Protein AF-A0A836C9V5-F1 (afdb_monomer_lite)

Secondary structure (DSSP, 8-state):
-HHHHHHHHHHHHHHHHHSTT-EEEE--SSS-GGGS-PPPEEEE--HHHH-SEEEEEPTTSPPPPTTSPPP--HHHHHHHHTT-SPPPPP-SSSEEEEE---SS--TTT-

Radius of gyration: 17.67 Å; chains: 1; bounding box: 38×31×39 Å

Organism: NCBI:txid303371

Structure (mmCIF, N/CA/C/O backbone):
data_AF-A0A836C9V5-F1
#
_entry.id   AF-A0A836C9V5-F1
#
loop_
_atom_site.group_PDB
_atom_site.id
_atom_site.type_symbol
_atom_site.label_atom_id
_atom_site.label_alt_id
_atom_site.label_comp_id
_atom_site.label_asym_id
_atom_site.label_entity_id
_atom_site.label_seq_id
_atom_site.pdbx_PDB_ins_code
_atom_site.Cartn_x
_atom_site.Cartn_y
_atom_site.Cartn_z
_atom_site.occupancy
_atom_site.B_iso_or_equiv
_atom_site.auth_seq_id
_atom_site.auth_comp_id
_atom_site.auth_asym_id
_atom_site.auth_atom_id
_atom_site.pdbx_PDB_model_num
ATOM 1 N N . GLY A 1 1 ? 11.500 2.469 -24.171 1.00 78.00 1 GLY A N 1
ATOM 2 C CA . GLY A 1 1 ? 12.826 2.701 -24.789 1.00 78.00 1 GLY A CA 1
ATOM 3 C C . GLY A 1 1 ? 13.933 2.521 -23.763 1.00 78.00 1 GLY A C 1
ATOM 4 O O . GLY A 1 1 ? 13.658 2.657 -22.576 1.00 78.00 1 GLY A O 1
ATOM 5 N N . LEU A 1 2 ? 15.162 2.215 -24.199 1.00 81.25 2 LEU A N 1
ATOM 6 C CA . LEU A 1 2 ? 16.298 1.907 -23.309 1.00 81.25 2 LEU A CA 1
ATOM 7 C C . LEU A 1 2 ? 16.608 3.045 -22.319 1.00 81.25 2 LEU A C 1
ATOM 9 O O . LEU A 1 2 ? 16.795 2.792 -21.134 1.00 81.25 2 LEU A O 1
ATOM 13 N N . VAL A 1 3 ? 16.583 4.296 -22.792 1.00 88.06 3 VAL A N 1
ATOM 14 C CA . VAL A 1 3 ? 16.829 5.491 -21.964 1.00 88.06 3 VAL A CA 1
ATOM 15 C C . VAL A 1 3 ? 15.743 5.672 -20.903 1.00 88.06 3 VAL A C 1
ATOM 17 O O . VAL A 1 3 ? 16.059 5.866 -19.734 1.00 88.06 3 VAL A O 1
ATOM 20 N N . THR A 1 4 ? 14.468 5.547 -21.284 1.00 87.75 4 THR A N 1
ATOM 21 C CA . THR A 1 4 ? 13.336 5.624 -20.347 1.00 87.75 4 THR A CA 1
ATOM 22 C C . THR A 1 4 ? 13.457 4.560 -19.264 1.00 87.75 4 THR A C 1
ATOM 24 O O . THR A 1 4 ? 13.369 4.881 -18.089 1.00 87.75 4 THR A O 1
ATOM 27 N N . GLN A 1 5 ? 13.738 3.311 -19.646 1.00 85.88 5 GLN A N 1
ATOM 28 C CA . GLN A 1 5 ? 13.883 2.211 -18.694 1.00 85.88 5 GLN A CA 1
ATOM 29 C C . GLN A 1 5 ? 15.061 2.435 -17.733 1.00 85.88 5 GLN A C 1
ATOM 31 O O . GLN A 1 5 ? 14.933 2.172 -16.537 1.00 85.88 5 GLN A O 1
ATOM 36 N N . ALA A 1 6 ? 16.191 2.950 -18.226 1.00 89.38 6 ALA A N 1
ATOM 37 C CA . ALA A 1 6 ? 17.342 3.274 -17.389 1.00 89.38 6 ALA A CA 1
ATOM 38 C C . ALA A 1 6 ? 17.016 4.389 -16.382 1.00 89.38 6 ALA A C 1
ATOM 40 O O . ALA A 1 6 ? 17.280 4.233 -15.191 1.00 89.38 6 ALA A O 1
ATOM 41 N N . LEU A 1 7 ? 16.383 5.476 -16.838 1.00 93.75 7 LEU A N 1
ATOM 42 C CA . LEU A 1 7 ? 15.979 6.583 -15.970 1.00 93.75 7 LEU A CA 1
ATOM 43 C C . LEU A 1 7 ? 14.949 6.131 -14.926 1.00 93.75 7 LEU A C 1
ATOM 45 O O . LEU A 1 7 ? 15.140 6.372 -13.735 1.00 93.75 7 LEU A O 1
ATOM 49 N N . SER A 1 8 ? 13.900 5.419 -15.347 1.00 91.25 8 SER A N 1
ATOM 50 C CA . SER A 1 8 ? 12.899 4.851 -14.441 1.00 91.25 8 SER A CA 1
ATOM 51 C C . SER A 1 8 ? 13.536 3.909 -13.417 1.00 91.25 8 SER A C 1
ATOM 53 O O . SER A 1 8 ? 13.187 3.978 -12.245 1.00 91.25 8 SER A O 1
ATOM 55 N N . SER A 1 9 ? 14.527 3.096 -13.801 1.00 90.25 9 SER A N 1
ATOM 56 C CA . SER A 1 9 ? 15.259 2.245 -12.849 1.00 90.25 9 SER A CA 1
ATOM 57 C C . SER A 1 9 ? 15.993 3.053 -11.777 1.00 90.25 9 SER A C 1
ATOM 59 O O . SER A 1 9 ? 16.012 2.651 -10.617 1.00 90.25 9 SER A O 1
ATOM 61 N N . VAL A 1 10 ? 16.591 4.196 -12.128 1.00 94.38 10 VAL A N 1
ATOM 62 C CA . VAL A 1 10 ? 17.258 5.071 -11.147 1.00 94.38 10 VAL A CA 1
ATOM 63 C C . VAL A 1 10 ? 16.242 5.651 -10.164 1.00 94.38 10 VAL A C 1
ATOM 65 O O . VAL A 1 10 ? 16.459 5.584 -8.954 1.00 94.38 10 VAL A O 1
ATOM 68 N N . VAL A 1 11 ? 15.115 6.158 -10.671 1.00 93.50 11 VAL A N 1
ATOM 69 C CA . VAL A 1 11 ? 14.031 6.706 -9.841 1.00 93.50 11 VAL A CA 1
ATOM 70 C C . VAL A 1 11 ? 13.476 5.642 -8.898 1.00 93.50 11 VAL A C 1
ATOM 72 O O . VAL A 1 11 ? 13.352 5.886 -7.700 1.00 93.50 11 VAL A O 1
ATOM 75 N N . MET A 1 12 ? 13.201 4.442 -9.407 1.00 92.88 12 MET A N 1
ATOM 76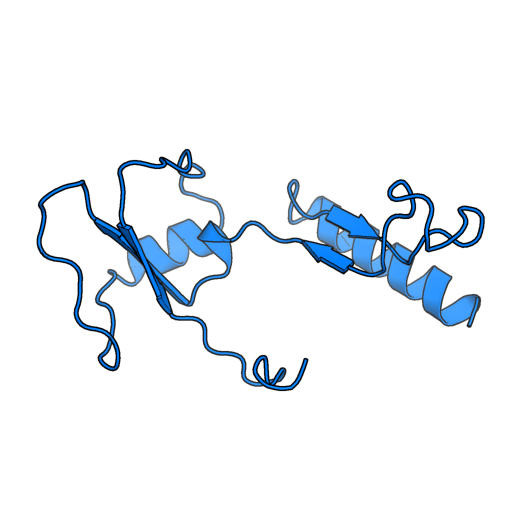 C CA . MET A 1 12 ? 12.659 3.358 -8.593 1.00 92.88 12 MET A CA 1
ATOM 77 C C . MET A 1 12 ? 13.664 2.855 -7.553 1.00 92.88 12 MET A C 1
ATOM 79 O O . MET A 1 12 ? 13.283 2.610 -6.414 1.00 92.88 12 MET A O 1
ATOM 83 N N . ARG A 1 13 ? 14.965 2.793 -7.875 1.00 90.94 13 ARG A N 1
ATOM 84 C CA . ARG A 1 13 ? 16.012 2.497 -6.878 1.00 90.94 13 ARG A CA 1
ATOM 85 C C . ARG A 1 13 ? 16.042 3.523 -5.751 1.00 90.94 13 ARG A C 1
ATOM 87 O O . ARG A 1 13 ? 16.180 3.134 -4.595 1.00 90.94 13 ARG A O 1
ATOM 94 N N . PHE A 1 14 ? 15.902 4.807 -6.072 1.00 93.06 14 PHE A N 1
ATOM 95 C CA . PHE A 1 14 ? 15.792 5.854 -5.060 1.00 93.06 14 PHE A CA 1
ATOM 96 C C . PHE A 1 14 ? 14.519 5.679 -4.213 1.00 93.06 14 PHE A C 1
ATOM 98 O O . PHE A 1 14 ? 14.585 5.709 -2.986 1.00 93.06 14 PHE A O 1
ATOM 105 N N . ALA A 1 15 ? 13.375 5.391 -4.838 1.00 89.69 15 ALA A N 1
ATOM 106 C CA . ALA A 1 15 ? 12.124 5.125 -4.130 1.00 89.69 15 ALA A CA 1
ATOM 107 C C . ALA A 1 15 ? 12.222 3.911 -3.180 1.00 89.69 15 ALA A C 1
ATOM 109 O O . ALA A 1 15 ? 11.788 4.002 -2.031 1.00 89.69 15 ALA A O 1
ATOM 110 N N . SER A 1 16 ? 12.871 2.815 -3.593 1.00 89.25 16 SER A N 1
ATOM 111 C CA . SER A 1 16 ? 13.102 1.630 -2.747 1.00 89.25 16 SER A CA 1
ATOM 112 C C . SER A 1 16 ? 14.015 1.909 -1.545 1.00 89.25 16 SER A C 1
ATOM 114 O O . SER A 1 16 ? 13.988 1.179 -0.552 1.00 89.25 16 SER A O 1
ATOM 116 N N . GLN A 1 17 ? 14.826 2.973 -1.578 1.00 89.06 17 GLN A N 1
ATOM 117 C CA . GLN A 1 17 ? 15.584 3.391 -0.397 1.00 89.06 17 GLN A CA 1
ATOM 118 C C . GLN A 1 17 ? 14.684 4.028 0.666 1.00 89.06 17 GLN A C 1
ATOM 120 O O . GLN A 1 17 ? 14.938 3.808 1.854 1.00 89.06 17 GLN A O 1
ATOM 125 N N . LEU A 1 18 ? 13.650 4.761 0.238 1.00 85.81 18 LEU A N 1
ATOM 126 C CA . LEU A 1 18 ? 12.673 5.434 1.098 1.00 85.81 18 LEU A CA 1
ATOM 127 C C . LEU A 1 18 ? 11.596 4.470 1.612 1.00 85.81 18 LEU A C 1
ATOM 129 O O . LEU A 1 18 ? 11.197 4.543 2.771 1.00 85.81 18 LEU A O 1
ATOM 133 N N . VAL A 1 19 ? 11.155 3.538 0.767 1.00 83.44 19 VAL A N 1
ATOM 134 C CA . VAL A 1 19 ? 10.133 2.540 1.093 1.00 83.44 19 VAL A CA 1
ATOM 135 C C . VAL A 1 19 ? 10.755 1.155 0.960 1.00 83.44 19 VAL A C 1
ATOM 137 O O . VAL A 1 19 ? 10.801 0.582 -0.121 1.00 83.44 19 VAL A O 1
ATOM 140 N N . LYS A 1 20 ? 11.241 0.602 2.077 1.00 81.38 20 LYS A N 1
ATOM 141 C CA . LYS A 1 20 ? 12.002 -0.665 2.095 1.00 81.38 20 LYS A CA 1
ATOM 142 C C . LYS A 1 20 ? 11.244 -1.881 1.562 1.00 81.38 20 LYS A C 1
ATOM 144 O O . LYS A 1 20 ? 11.870 -2.845 1.149 1.00 81.38 20 LYS A O 1
ATOM 149 N N . VAL A 1 21 ? 9.918 -1.824 1.590 1.00 82.38 21 VAL A N 1
ATOM 150 C CA . VAL A 1 21 ? 9.011 -2.876 1.112 1.00 82.38 21 VAL A CA 1
ATOM 151 C C . VAL A 1 21 ? 8.491 -2.611 -0.307 1.00 82.38 21 VAL A C 1
ATOM 153 O O . VAL A 1 21 ? 7.633 -3.343 -0.783 1.00 82.38 21 VAL A O 1
ATOM 156 N N . LEU A 1 22 ? 8.975 -1.557 -0.979 1.00 86.38 22 LEU A N 1
ATOM 157 C CA . LEU A 1 22 ? 8.652 -1.283 -2.378 1.00 86.38 22 LEU A CA 1
ATOM 158 C C . LEU A 1 22 ? 9.370 -2.295 -3.266 1.00 86.38 22 LEU A C 1
ATOM 160 O O . LEU A 1 22 ? 10.604 -2.316 -3.312 1.00 86.38 22 LEU A O 1
ATOM 164 N N . HIS A 1 23 ? 8.591 -3.056 -4.021 1.00 88.88 23 HIS A N 1
ATOM 165 C CA . HIS A 1 23 ? 9.092 -3.933 -5.069 1.00 88.88 23 HIS A CA 1
ATOM 166 C C . HIS A 1 23 ? 8.569 -3.464 -6.426 1.00 88.88 23 HIS A C 1
ATOM 168 O O . HIS A 1 23 ? 7.511 -2.843 -6.523 1.00 88.88 23 HIS A O 1
ATOM 174 N N . TYR A 1 24 ? 9.350 -3.670 -7.480 1.00 91.19 24 TYR A N 1
ATOM 175 C CA . TYR A 1 24 ? 8.956 -3.285 -8.829 1.00 91.19 24 TYR A CA 1
ATOM 176 C C . TYR A 1 24 ? 9.685 -4.126 -9.868 1.00 91.19 24 TYR A C 1
ATOM 178 O O . TYR A 1 24 ? 10.829 -4.531 -9.663 1.00 91.19 24 TYR A O 1
ATOM 186 N N . SER A 1 25 ? 9.041 -4.293 -11.019 1.00 89.69 25 SER A N 1
ATOM 187 C CA . SER A 1 25 ? 9.595 -4.979 -12.177 1.00 89.69 25 SER A CA 1
ATOM 188 C C . SER A 1 25 ? 9.223 -4.258 -13.466 1.00 89.69 25 SER A C 1
ATOM 190 O O . SER A 1 25 ? 8.131 -3.703 -13.603 1.00 89.69 25 SER A O 1
ATOM 192 N N . PHE A 1 26 ? 10.145 -4.262 -14.430 1.00 88.31 26 PHE A N 1
ATOM 193 C CA . PHE A 1 26 ? 9.906 -3.751 -15.785 1.00 88.31 26 PHE A CA 1
ATOM 194 C C . PHE A 1 26 ? 9.564 -4.865 -16.783 1.00 88.31 26 PHE A C 1
ATOM 196 O O . PHE A 1 26 ? 9.616 -4.622 -17.990 1.00 88.31 26 PHE A O 1
ATOM 203 N N . GLY A 1 27 ? 9.193 -6.049 -16.296 1.00 86.19 27 GLY A N 1
ATOM 204 C CA . GLY A 1 27 ? 8.854 -7.184 -17.140 1.00 86.19 27 GLY A CA 1
ATOM 205 C C . GLY A 1 27 ? 10.079 -8.006 -17.535 1.00 86.19 27 GLY A C 1
ATOM 206 O O . GLY A 1 27 ? 11.102 -7.456 -17.970 1.00 86.19 27 GLY A O 1
ATOM 207 N N . ASP A 1 28 ? 9.966 -9.327 -17.439 1.00 81.06 28 ASP A N 1
ATOM 208 C CA . ASP A 1 28 ? 11.005 -10.238 -17.906 1.00 81.06 28 ASP A CA 1
ATOM 209 C C . ASP A 1 28 ? 11.005 -10.366 -19.430 1.00 81.06 28 ASP A C 1
ATOM 211 O O . ASP A 1 28 ? 10.118 -10.940 -20.046 1.00 81.06 28 ASP A O 1
ATOM 215 N N . LYS A 1 29 ? 12.068 -9.872 -20.072 1.00 69.19 29 LYS A N 1
ATOM 216 C CA . LYS A 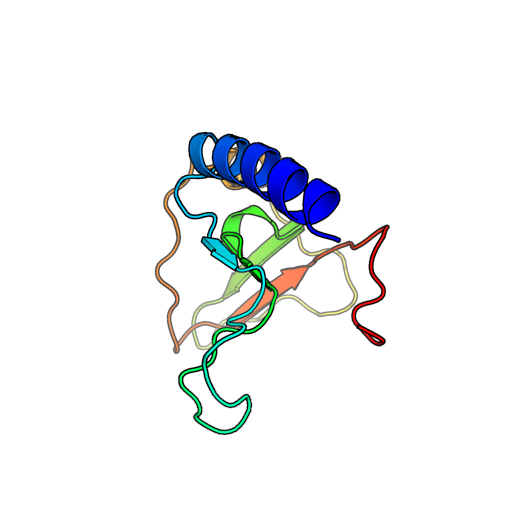1 29 ? 12.206 -9.927 -21.542 1.00 69.19 29 LYS A CA 1
ATOM 217 C C . LYS A 1 29 ? 12.637 -11.293 -22.083 1.00 69.19 29 LYS A C 1
ATOM 219 O O . LYS A 1 29 ? 12.739 -11.454 -23.296 1.00 69.19 29 LYS A O 1
ATOM 224 N N . LYS A 1 30 ? 13.035 -12.218 -21.206 1.00 69.00 30 LYS A N 1
ATOM 225 C CA . LYS A 1 30 ? 13.719 -13.475 -21.570 1.00 69.00 30 LYS A CA 1
ATOM 226 C C . LYS A 1 30 ? 12.953 -14.732 -21.175 1.00 69.00 30 LYS A C 1
ATOM 228 O O . LYS A 1 30 ? 13.391 -15.823 -21.531 1.00 69.00 30 LYS A O 1
ATOM 233 N N . VAL A 1 31 ? 11.859 -14.581 -20.442 1.00 70.31 31 VAL A N 1
ATOM 234 C CA . VAL A 1 31 ? 11.010 -15.687 -20.015 1.00 70.31 31 VAL A CA 1
ATOM 235 C C . VAL A 1 31 ? 9.800 -15.701 -20.952 1.00 70.31 31 VAL A C 1
ATOM 237 O O . VAL A 1 31 ? 9.262 -14.627 -21.224 1.00 70.31 31 VAL A O 1
ATOM 240 N N . PRO A 1 32 ? 9.407 -16.852 -21.526 1.00 72.75 32 PRO A N 1
ATOM 241 C CA . PRO A 1 32 ? 8.161 -16.935 -22.282 1.00 72.75 32 PRO A CA 1
ATOM 242 C C . PRO A 1 32 ? 7.000 -16.441 -21.409 1.00 72.75 32 PRO A C 1
ATOM 244 O O . PRO A 1 32 ? 6.880 -16.899 -20.276 1.00 72.75 32 PRO A O 1
ATOM 247 N N . GLU A 1 33 ? 6.161 -15.529 -21.914 1.00 64.50 33 GLU A N 1
ATOM 248 C CA . GLU A 1 33 ? 5.053 -14.931 -21.135 1.00 64.50 33 GLU A CA 1
ATOM 249 C C . GLU A 1 33 ? 4.130 -15.995 -20.510 1.00 64.50 33 GLU A C 1
ATOM 251 O O . GLU A 1 33 ? 3.598 -15.798 -19.421 1.00 64.50 33 GLU A O 1
ATOM 256 N N . ASP A 1 34 ? 4.027 -17.164 -21.145 1.00 70.75 34 ASP A N 1
ATOM 257 C CA . ASP A 1 34 ? 3.141 -18.255 -20.735 1.00 70.75 34 ASP A CA 1
ATOM 258 C C . ASP A 1 34 ? 3.771 -19.224 -19.718 1.00 70.75 34 ASP A C 1
ATOM 260 O O . ASP A 1 34 ? 3.134 -20.202 -19.322 1.00 70.75 34 ASP A O 1
ATOM 264 N N . SER A 1 35 ? 5.028 -19.019 -19.302 1.00 73.69 35 SER A N 1
ATOM 265 C CA . SER A 1 35 ? 5.725 -19.990 -18.447 1.00 73.69 35 SER A CA 1
ATOM 266 C C . SER A 1 35 ? 5.326 -19.918 -16.970 1.00 73.69 35 SER A C 1
ATOM 268 O O . SER A 1 35 ? 5.787 -20.741 -16.187 1.00 73.69 35 SER A O 1
ATOM 270 N N . GLY A 1 36 ? 4.521 -18.928 -16.563 1.00 71.31 36 GLY A N 1
ATOM 271 C CA . GLY A 1 36 ? 4.157 -18.677 -15.160 1.00 71.31 36 GLY A CA 1
ATOM 272 C C . GLY A 1 36 ? 5.294 -18.118 -14.290 1.00 71.31 36 GLY A C 1
ATOM 273 O O . GLY A 1 36 ? 5.024 -17.564 -13.229 1.00 71.31 36 GLY A O 1
ATOM 274 N N . ASP A 1 37 ? 6.538 -18.205 -14.766 1.00 75.62 37 ASP A N 1
ATOM 275 C CA . ASP A 1 37 ? 7.745 -17.669 -14.123 1.00 75.62 37 ASP A CA 1
ATOM 276 C C . ASP A 1 37 ? 8.109 -16.257 -14.615 1.00 75.62 37 ASP A C 1
ATOM 278 O O . ASP A 1 37 ? 9.056 -15.655 -14.112 1.00 75.62 37 ASP A O 1
ATOM 282 N N . ALA A 1 38 ? 7.403 -15.735 -15.624 1.00 81.25 38 ALA A N 1
ATOM 283 C CA . ALA A 1 38 ? 7.635 -14.394 -16.145 1.00 81.25 38 ALA A CA 1
ATOM 284 C C . ALA A 1 38 ? 7.065 -13.352 -15.178 1.00 81.25 38 ALA A C 1
ATOM 286 O O . ALA A 1 38 ? 5.856 -13.303 -14.941 1.00 81.25 38 ALA A O 1
ATOM 287 N N . GLU A 1 39 ? 7.919 -12.484 -14.641 1.00 84.12 39 GLU A N 1
ATOM 288 C CA . GLU A 1 39 ? 7.455 -11.381 -13.813 1.00 84.12 39 GLU A CA 1
ATOM 289 C C . GLU A 1 39 ? 6.890 -10.261 -14.709 1.00 84.12 39 GLU A C 1
ATOM 291 O O . GLU A 1 39 ? 7.629 -9.716 -15.535 1.00 84.12 39 GLU A O 1
ATOM 296 N N . PRO A 1 40 ? 5.601 -9.883 -14.592 1.00 84.56 40 PRO A N 1
ATOM 297 C CA . PRO A 1 40 ? 5.023 -8.815 -15.402 1.00 84.56 40 PRO A CA 1
ATOM 298 C C . PRO A 1 40 ? 5.498 -7.437 -14.931 1.00 84.56 40 PRO A C 1
ATOM 300 O O . PRO A 1 40 ? 5.985 -7.266 -13.813 1.00 84.56 40 PRO A O 1
ATOM 303 N N . MET A 1 41 ? 5.296 -6.410 -15.759 1.00 86.00 41 MET A N 1
ATOM 304 C CA . MET A 1 41 ? 5.526 -5.023 -15.342 1.00 86.00 41 MET A CA 1
ATOM 305 C C . MET A 1 41 ? 4.609 -4.640 -14.179 1.00 86.00 41 MET A C 1
ATOM 307 O O . MET A 1 41 ? 3.390 -4.653 -14.327 1.00 86.00 41 MET A O 1
ATOM 311 N N . HIS A 1 42 ? 5.187 -4.248 -13.044 1.00 86.31 42 HIS A N 1
ATOM 312 C CA . HIS A 1 42 ? 4.422 -3.805 -11.881 1.00 86.31 42 HIS A CA 1
ATOM 313 C C . HIS A 1 42 ? 5.263 -2.964 -10.913 1.00 86.31 42 HIS A C 1
ATOM 315 O O . HIS A 1 42 ? 6.493 -2.955 -10.955 1.00 86.31 42 HIS A O 1
ATOM 321 N N . ALA A 1 43 ? 4.581 -2.284 -9.996 1.00 86.69 43 ALA A N 1
ATOM 322 C CA . ALA A 1 43 ? 5.168 -1.707 -8.796 1.00 86.69 43 ALA A CA 1
ATOM 323 C C . ALA A 1 43 ? 4.223 -1.997 -7.626 1.00 86.69 43 ALA A C 1
ATOM 325 O O . ALA A 1 43 ? 3.040 -1.667 -7.692 1.00 86.69 43 ALA A O 1
ATOM 326 N N . THR A 1 44 ? 4.730 -2.630 -6.575 1.00 86.94 44 THR A N 1
ATOM 327 C CA . THR A 1 44 ? 3.963 -2.998 -5.386 1.00 86.94 44 THR A CA 1
ATOM 328 C C . THR A 1 44 ? 4.394 -2.152 -4.206 1.00 86.94 44 THR A C 1
ATOM 330 O O . THR A 1 44 ? 5.570 -1.874 -3.976 1.00 86.94 44 THR A O 1
ATOM 333 N N . PHE A 1 45 ? 3.403 -1.733 -3.436 1.00 82.69 45 PHE A N 1
ATOM 334 C CA . PHE A 1 45 ? 3.561 -0.935 -2.234 1.00 82.69 45 PHE A CA 1
ATOM 335 C C . PHE A 1 45 ? 2.779 -1.594 -1.095 1.00 82.69 45 PHE A C 1
ATOM 337 O O . PHE A 1 45 ? 1.821 -2.329 -1.347 1.00 82.69 45 PHE A O 1
ATOM 344 N N . PRO A 1 46 ? 3.161 -1.345 0.166 1.00 84.81 46 PRO A N 1
ATOM 345 C CA . PRO A 1 46 ? 2.469 -1.921 1.307 1.00 84.81 46 PRO A CA 1
ATOM 346 C C . PRO A 1 46 ? 1.046 -1.371 1.360 1.00 84.81 46 PRO A C 1
ATOM 348 O O . PRO A 1 46 ? 0.842 -0.182 1.620 1.00 84.81 46 PRO A O 1
ATOM 351 N N . LEU A 1 47 ? 0.069 -2.251 1.119 1.00 86.56 47 LEU A N 1
ATOM 352 C CA . LEU A 1 47 ? -1.358 -1.923 1.070 1.00 86.56 47 LEU A CA 1
ATOM 353 C C . LEU A 1 47 ? -1.776 -1.091 2.287 1.00 86.56 47 LEU A C 1
ATOM 355 O O . LEU A 1 47 ? -2.395 -0.038 2.148 1.00 86.56 47 LEU A O 1
ATOM 359 N N . PHE A 1 48 ? -1.342 -1.515 3.477 1.00 88.31 48 PHE A N 1
ATOM 360 C CA . PHE A 1 48 ? -1.685 -0.859 4.731 1.00 88.31 48 PHE A CA 1
ATOM 361 C C . PHE A 1 48 ? -1.269 0.612 4.775 1.00 88.31 48 PHE A C 1
ATOM 363 O O . PHE A 1 48 ? -1.966 1.411 5.382 1.00 88.31 48 PHE A O 1
ATOM 370 N N . ARG A 1 49 ? -0.188 1.023 4.104 1.00 87.69 49 ARG A N 1
ATOM 371 C CA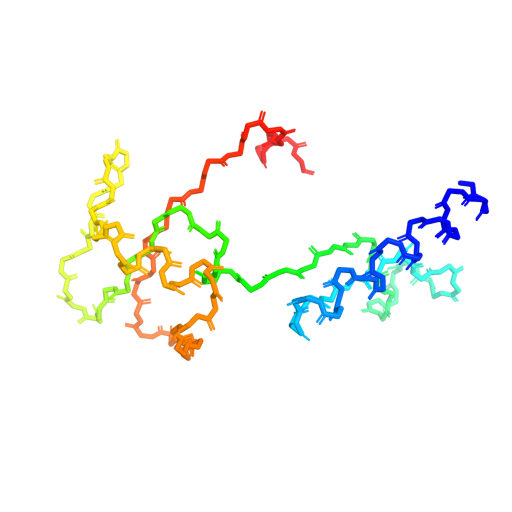 . ARG A 1 49 ? 0.256 2.428 4.123 1.00 87.69 49 ARG A CA 1
ATOM 372 C C . ARG A 1 49 ? -0.415 3.296 3.074 1.00 87.69 49 ARG A C 1
ATOM 374 O O . ARG A 1 49 ? -0.457 4.508 3.251 1.00 87.69 49 ARG A O 1
ATOM 381 N N . VAL A 1 50 ? -0.886 2.714 1.976 1.00 86.94 50 VAL A N 1
ATOM 382 C CA . VAL A 1 50 ? -1.374 3.488 0.824 1.00 86.94 50 VAL A CA 1
ATOM 383 C C . VAL A 1 50 ? -2.874 3.736 0.840 1.00 86.94 50 VAL A C 1
ATOM 385 O O . VAL A 1 50 ? -3.331 4.666 0.183 1.00 86.94 50 VAL A O 1
ATOM 388 N N . MET A 1 51 ? -3.639 2.933 1.582 1.00 89.06 51 MET A N 1
ATOM 389 C CA . MET A 1 51 ? -5.081 3.130 1.697 1.00 89.06 51 MET A CA 1
ATOM 390 C C . MET A 1 51 ? -5.383 4.454 2.398 1.00 89.06 51 MET A C 1
ATOM 392 O O . MET A 1 51 ? -4.727 4.821 3.381 1.00 89.06 51 MET A O 1
ATOM 396 N N . ASP A 1 52 ? -6.402 5.163 1.922 1.00 89.06 52 ASP A N 1
ATOM 397 C CA . ASP A 1 52 ? -6.840 6.399 2.560 1.00 89.06 52 ASP A CA 1
ATOM 398 C C . ASP A 1 52 ? -7.460 6.124 3.915 1.00 89.06 52 ASP A C 1
ATOM 400 O O . ASP A 1 52 ? -7.146 6.844 4.861 1.00 89.06 52 ASP A O 1
ATOM 404 N N . ARG A 1 53 ? -8.269 5.065 3.994 1.00 91.38 53 ARG A N 1
ATOM 405 C CA . ARG A 1 53 ? -8.858 4.529 5.221 1.00 91.38 53 ARG A CA 1
ATOM 406 C C . ARG A 1 53 ? -8.776 3.010 5.200 1.00 91.38 53 ARG A C 1
ATOM 408 O O . ARG A 1 53 ? -8.951 2.404 4.142 1.00 91.38 53 ARG A O 1
ATOM 415 N N . ILE A 1 54 ? -8.530 2.404 6.355 1.00 91.06 54 ILE A N 1
ATOM 416 C CA . ILE A 1 54 ? -8.590 0.953 6.529 1.00 91.06 54 ILE A CA 1
ATOM 417 C C . ILE A 1 54 ? -9.120 0.612 7.919 1.00 91.06 54 ILE A C 1
ATOM 419 O O . ILE A 1 54 ? -8.655 1.160 8.912 1.00 91.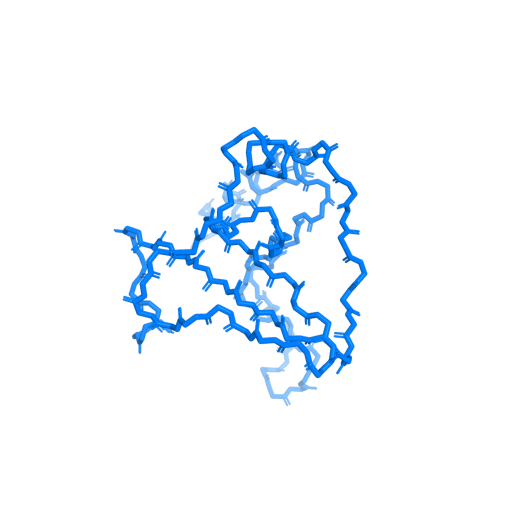06 54 ILE A O 1
ATOM 423 N N . VAL A 1 55 ? -10.076 -0.311 7.978 1.00 90.88 55 VAL A N 1
ATOM 424 C CA . VAL A 1 55 ? -10.615 -0.876 9.217 1.00 90.88 55 VAL A CA 1
ATOM 425 C C . VAL A 1 55 ? -10.540 -2.394 9.119 1.00 90.88 55 VAL A C 1
ATOM 427 O O . VAL A 1 55 ? -10.928 -2.978 8.106 1.00 90.88 55 VAL A O 1
ATOM 430 N N . ILE A 1 56 ? -10.010 -3.022 10.168 1.00 91.69 56 ILE A N 1
ATOM 431 C CA . ILE A 1 56 ? -9.905 -4.477 10.296 1.00 91.69 56 ILE A CA 1
ATOM 432 C C . ILE A 1 56 ? -10.963 -4.914 11.308 1.00 91.69 56 ILE A C 1
ATOM 434 O O . ILE A 1 56 ? -10.790 -4.702 12.505 1.00 91.69 56 ILE A O 1
ATOM 438 N N . THR A 1 57 ? -12.046 -5.515 10.829 1.00 92.81 57 THR A N 1
ATOM 439 C CA . THR A 1 57 ? -13.149 -6.010 11.659 1.00 92.81 57 THR A CA 1
ATOM 440 C C . THR A 1 57 ? -12.920 -7.492 11.983 1.00 92.81 57 THR A C 1
ATOM 442 O O . THR A 1 57 ? -12.757 -8.287 11.052 1.00 92.81 57 THR A O 1
ATOM 445 N N . PRO A 1 58 ? -12.853 -7.891 13.266 1.00 93.88 58 PRO A N 1
ATOM 446 C CA . PRO A 1 58 ? -12.803 -9.297 13.677 1.00 93.88 58 PRO A CA 1
ATOM 447 C C . PRO A 1 58 ? -14.004 -10.121 13.190 1.00 93.88 58 PRO A C 1
ATOM 449 O O . PRO A 1 58 ? -15.052 -9.567 12.855 1.00 93.88 58 PRO A O 1
ATOM 452 N N . ASP A 1 59 ? -13.860 -11.448 13.176 1.00 95.25 59 ASP A N 1
ATOM 453 C CA . ASP A 1 59 ? -14.963 -12.348 12.828 1.00 95.25 59 ASP A CA 1
ATOM 454 C C . ASP A 1 59 ? -16.177 -12.137 13.745 1.00 95.25 59 ASP A C 1
ATOM 456 O O . ASP A 1 59 ? -16.039 -11.957 14.957 1.00 95.25 59 ASP A O 1
ATOM 460 N N . GLY A 1 60 ? -17.374 -12.166 13.163 1.00 93.62 60 GLY A N 1
ATOM 461 C CA . GLY A 1 60 ? -18.635 -11.980 13.886 1.00 93.62 60 GLY A CA 1
ATOM 462 C C . GLY A 1 60 ? -18.957 -10.546 14.332 1.00 93.62 60 GLY A C 1
ATOM 463 O O . GLY A 1 60 ? -20.053 -10.322 14.850 1.00 93.62 60 GLY A O 1
ATOM 464 N N . GLU A 1 61 ? -18.070 -9.568 14.121 1.00 94.56 61 GLU A N 1
ATOM 465 C CA . GLU A 1 61 ? -18.353 -8.156 14.403 1.00 94.56 61 GLU A CA 1
ATOM 466 C C . GLU A 1 61 ? -19.041 -7.441 13.227 1.00 94.56 61 GLU A C 1
ATOM 468 O O . GLU A 1 61 ? -18.958 -7.844 12.065 1.00 94.56 61 GLU A O 1
ATOM 473 N N . ALA A 1 62 ? -19.747 -6.347 13.531 1.00 93.56 62 ALA A N 1
ATOM 474 C CA . ALA A 1 62 ? -20.414 -5.542 12.516 1.00 93.56 62 ALA A CA 1
ATOM 475 C C . ALA A 1 62 ? -19.384 -4.783 11.666 1.00 93.56 62 ALA A C 1
ATOM 477 O O . ALA A 1 62 ? -18.632 -3.944 12.166 1.00 93.56 62 ALA A O 1
ATOM 478 N N . VAL A 1 63 ? -19.373 -5.064 10.365 1.00 93.31 63 VAL A N 1
ATOM 479 C CA . VAL A 1 63 ? -18.490 -4.392 9.406 1.00 93.31 63 VAL A CA 1
ATOM 480 C C . VAL A 1 63 ? -18.976 -2.967 9.111 1.00 93.31 63 VAL A C 1
ATOM 482 O O . VAL A 1 63 ? -20.190 -2.732 9.083 1.00 93.31 63 VAL A O 1
ATOM 485 N N . PRO A 1 64 ? -18.069 -2.004 8.859 1.00 92.12 64 PRO A N 1
ATOM 486 C CA . PRO A 1 64 ? -18.463 -0.673 8.419 1.00 92.12 64 PRO A CA 1
ATOM 487 C C . PRO A 1 64 ? -19.299 -0.740 7.128 1.00 92.12 64 PRO A C 1
ATOM 489 O O . PRO A 1 64 ? -18.961 -1.501 6.217 1.00 92.12 64 PRO A O 1
ATOM 492 N N . PRO A 1 65 ? -20.379 0.052 7.008 1.00 92.06 65 PRO A N 1
ATOM 493 C CA . PRO A 1 65 ? -21.167 0.094 5.784 1.00 92.06 65 PRO A CA 1
ATOM 494 C C . PRO A 1 65 ? -20.336 0.628 4.610 1.00 92.06 65 PRO A C 1
ATOM 496 O O . PRO A 1 65 ? -19.564 1.577 4.743 1.00 92.06 65 PRO A O 1
ATOM 499 N N . LEU A 1 66 ? -20.517 0.027 3.433 1.00 90.44 66 LEU A N 1
ATOM 500 C CA . LEU A 1 66 ? -19.888 0.496 2.199 1.00 90.44 66 LEU A CA 1
ATOM 501 C C . LEU A 1 66 ? -20.642 1.700 1.622 1.00 90.44 66 LEU A C 1
ATOM 503 O O . LEU A 1 66 ? -21.846 1.856 1.820 1.00 90.44 66 LEU A O 1
ATOM 507 N N . GLY A 1 67 ? -19.934 2.541 0.867 1.00 87.06 67 GLY A N 1
ATOM 508 C CA . GLY A 1 67 ? -20.516 3.723 0.219 1.00 87.06 67 GLY A CA 1
ATOM 509 C C . GLY A 1 67 ? -20.666 4.945 1.130 1.00 87.06 67 GLY A C 1
ATOM 510 O O . GLY A 1 67 ? -21.163 5.975 0.680 1.00 87.06 67 GLY A O 1
ATOM 511 N N . VAL A 1 68 ? -20.204 4.861 2.378 1.00 89.25 68 VAL A N 1
ATOM 512 C CA . VAL A 1 68 ? -20.072 6.004 3.290 1.00 89.25 68 VAL A CA 1
ATOM 513 C C . VAL A 1 68 ? -18.608 6.223 3.667 1.00 89.25 68 VAL A C 1
ATOM 515 O O . VAL A 1 68 ? -17.733 5.420 3.334 1.00 89.25 68 VAL A O 1
ATOM 518 N N . MET A 1 69 ? -18.330 7.335 4.347 1.00 85.81 69 MET A N 1
ATOM 519 C CA . MET A 1 69 ? -16.999 7.594 4.885 1.00 85.81 69 MET A CA 1
ATOM 520 C C . MET A 1 69 ? -16.640 6.546 5.940 1.00 85.81 69 MET A C 1
ATOM 522 O O . MET A 1 69 ? -17.408 6.301 6.865 1.00 85.81 69 MET A O 1
ATOM 526 N N . ILE A 1 70 ? -15.463 5.941 5.784 1.00 89.62 70 ILE A N 1
ATOM 527 C CA . ILE A 1 70 ? -14.868 5.061 6.789 1.00 89.62 70 ILE A CA 1
ATOM 528 C C . ILE A 1 70 ? -14.132 5.946 7.798 1.00 89.62 70 ILE A C 1
ATOM 530 O O . ILE A 1 70 ? -13.208 6.674 7.416 1.00 89.62 70 ILE A O 1
ATOM 534 N N . ASP A 1 71 ? -14.533 5.878 9.065 1.00 81.31 71 ASP A N 1
ATOM 535 C CA . ASP A 1 71 ? -13.904 6.642 10.140 1.00 81.31 71 ASP A CA 1
ATOM 536 C C . ASP A 1 71 ? -12.572 6.007 10.563 1.00 81.31 71 ASP A C 1
ATOM 538 O O . ASP A 1 71 ? -12.498 4.843 10.946 1.00 81.31 71 ASP A O 1
ATOM 542 N N . GLU A 1 72 ? -11.506 6.800 10.489 1.00 84.12 72 GLU A N 1
ATOM 543 C CA . GLU A 1 72 ? -10.174 6.499 11.019 1.00 84.12 72 GLU A CA 1
ATOM 544 C C . GLU A 1 72 ? -9.603 7.823 11.546 1.00 84.12 72 GLU A C 1
ATOM 546 O O . GLU A 1 72 ? -9.588 8.802 10.781 1.00 84.12 72 GLU A O 1
ATOM 551 N N . PRO A 1 73 ? -9.124 7.890 12.802 1.00 87.75 73 PRO A N 1
ATOM 552 C CA . PRO A 1 73 ? -8.500 9.094 13.333 1.00 87.75 73 PRO A CA 1
ATOM 553 C C . PRO A 1 73 ? -7.346 9.564 12.442 1.00 87.75 73 PRO A C 1
ATOM 555 O O . PRO A 1 73 ? -6.510 8.774 11.997 1.00 87.75 73 PRO A O 1
ATOM 558 N N . ASP A 1 74 ? -7.271 10.869 12.177 1.00 88.25 74 ASP A N 1
ATOM 559 C CA . ASP A 1 74 ? -6.255 11.400 11.264 1.00 88.25 74 ASP A CA 1
ATOM 560 C C . ASP A 1 74 ? -4.828 11.178 11.779 1.00 88.25 74 ASP A C 1
ATOM 562 O O . ASP A 1 74 ? -3.923 10.943 10.980 1.00 88.25 74 ASP A O 1
ATOM 566 N N . GLU A 1 75 ? -4.617 11.179 13.095 1.00 90.94 75 GLU A N 1
ATOM 567 C CA . GLU A 1 75 ? -3.315 10.872 13.697 1.00 90.94 75 GLU A CA 1
ATOM 568 C C . GLU A 1 75 ? -2.861 9.438 13.384 1.00 90.94 75 GLU A C 1
ATOM 570 O O . GLU A 1 75 ? -1.715 9.225 12.974 1.00 90.94 75 GLU A O 1
ATOM 575 N N . GLU A 1 76 ? -3.770 8.465 13.490 1.00 88.94 76 GLU A N 1
ATOM 576 C CA . GLU A 1 76 ? -3.507 7.058 13.169 1.00 88.94 76 GLU A CA 1
ATOM 577 C C . GLU A 1 76 ? -3.233 6.881 11.675 1.00 88.94 76 GLU A C 1
ATOM 579 O O . GLU A 1 76 ? -2.228 6.271 11.291 1.00 88.94 76 GLU A O 1
ATOM 584 N N . ARG A 1 77 ? -4.046 7.524 10.826 1.00 90.00 77 ARG A N 1
ATOM 585 C CA . ARG A 1 77 ? -3.843 7.547 9.372 1.00 90.00 77 ARG A CA 1
ATOM 586 C C . ARG A 1 77 ? -2.461 8.089 9.011 1.00 90.00 77 ARG A C 1
ATOM 588 O O . ARG A 1 77 ? -1.760 7.511 8.179 1.00 90.00 77 ARG A O 1
ATOM 595 N N . GLN A 1 78 ? -2.055 9.209 9.608 1.00 90.50 78 GLN A N 1
ATOM 596 C CA . GLN A 1 78 ? -0.766 9.842 9.324 1.00 90.50 78 GLN A CA 1
ATOM 597 C C . GLN A 1 78 ? 0.406 8.982 9.802 1.00 90.50 78 GLN A C 1
ATOM 599 O O . GLN A 1 78 ? 1.380 8.804 9.065 1.00 90.50 78 GLN A O 1
ATOM 604 N N . ALA A 1 79 ? 0.313 8.401 11.001 1.00 90.88 79 ALA A N 1
ATOM 605 C CA . ALA A 1 79 ? 1.330 7.491 11.519 1.00 90.88 79 ALA A CA 1
ATOM 606 C C . ALA A 1 79 ? 1.499 6.259 10.615 1.00 90.88 79 ALA A C 1
ATOM 608 O O . ALA A 1 79 ? 2.628 5.894 10.272 1.00 90.88 79 ALA A O 1
ATOM 609 N N . ARG A 1 80 ? 0.386 5.677 10.157 1.00 90.56 80 ARG A N 1
ATOM 610 C CA . ARG A 1 80 ? 0.353 4.539 9.233 1.00 90.56 80 ARG A CA 1
ATOM 611 C C . ARG A 1 80 ? 0.986 4.860 7.885 1.00 90.56 80 ARG A C 1
ATOM 613 O O . ARG A 1 80 ? 1.901 4.162 7.448 1.00 90.56 80 ARG A O 1
ATOM 620 N N . ARG A 1 81 ? 0.573 5.959 7.250 1.00 87.19 81 ARG A N 1
ATOM 621 C CA . ARG A 1 81 ? 1.140 6.419 5.968 1.00 87.19 81 ARG A CA 1
ATOM 622 C C . ARG A 1 81 ? 2.639 6.704 6.063 1.00 87.19 81 ARG A C 1
ATOM 624 O O . ARG A 1 81 ? 3.378 6.422 5.124 1.00 87.19 81 ARG A O 1
ATOM 631 N N . ALA A 1 82 ? 3.098 7.216 7.205 1.00 88.25 82 ALA A N 1
ATOM 632 C CA . ALA A 1 82 ? 4.512 7.464 7.474 1.00 88.25 82 ALA A CA 1
ATOM 633 C C . ALA A 1 82 ? 5.315 6.191 7.818 1.00 88.25 82 ALA A C 1
ATOM 635 O O . ALA A 1 82 ? 6.524 6.282 8.029 1.00 88.25 82 ALA A O 1
ATOM 636 N N . GLY A 1 83 ? 4.675 5.017 7.901 1.00 85.50 83 GLY A N 1
ATOM 637 C CA . GLY A 1 83 ? 5.324 3.766 8.300 1.00 85.50 83 GLY A CA 1
ATOM 638 C C . GLY A 1 83 ? 5.788 3.752 9.759 1.00 85.50 83 GLY A C 1
ATOM 639 O O . GLY A 1 83 ? 6.748 3.058 10.081 1.00 85.50 83 GLY A O 1
ATOM 640 N N . LYS A 1 84 ? 5.148 4.550 10.625 1.00 88.12 84 LYS A N 1
ATOM 641 C CA . LYS A 1 84 ? 5.431 4.626 12.070 1.00 88.12 84 LYS A CA 1
ATOM 642 C C . LYS A 1 84 ? 4.621 3.622 12.892 1.00 88.12 84 LYS A C 1
ATOM 644 O O . LYS A 1 84 ? 4.844 3.504 14.092 1.00 88.12 84 LYS A O 1
ATOM 649 N N . THR A 1 85 ? 3.693 2.914 12.261 1.00 87.25 85 THR A N 1
ATOM 650 C CA . THR A 1 85 ? 2.946 1.801 12.852 1.00 87.25 85 THR A CA 1
ATOM 651 C C . THR A 1 85 ? 3.502 0.473 12.334 1.00 87.25 85 THR A C 1
ATOM 653 O O . THR A 1 85 ? 3.973 0.425 11.193 1.00 87.25 85 THR A O 1
ATOM 656 N N . PRO A 1 86 ? 3.429 -0.617 13.116 1.00 84.94 86 PRO A N 1
ATOM 657 C CA . PRO A 1 86 ? 3.716 -1.955 12.608 1.00 84.94 86 PRO A CA 1
ATOM 658 C C . PRO A 1 86 ? 2.849 -2.292 11.388 1.00 84.94 86 PRO A C 1
ATOM 660 O O . PRO A 1 86 ? 1.695 -1.866 11.309 1.00 84.94 86 PRO A O 1
ATOM 663 N N . GLU A 1 87 ? 3.394 -3.074 10.455 1.00 82.19 87 GLU A N 1
ATOM 664 C CA . GLU A 1 87 ? 2.571 -3.693 9.414 1.00 82.19 87 GLU A CA 1
ATOM 665 C C . GLU A 1 87 ? 1.670 -4.747 10.068 1.00 82.19 87 GLU A C 1
ATOM 667 O O . GLU A 1 87 ? 2.186 -5.615 10.782 1.00 82.19 87 GLU A O 1
ATOM 672 N N . PRO A 1 88 ? 0.345 -4.702 9.860 1.00 82.56 88 PRO A N 1
ATOM 673 C CA . PRO A 1 88 ? -0.536 -5.722 10.392 1.00 82.56 88 PRO A CA 1
ATOM 674 C C . PRO A 1 88 ? -0.243 -7.057 9.705 1.00 82.56 88 PRO A C 1
ATOM 676 O O . PRO A 1 88 ? -0.068 -7.128 8.487 1.00 82.56 88 PRO A O 1
ATOM 679 N N . ALA A 1 89 ? -0.242 -8.138 10.482 1.00 86.69 89 ALA A N 1
ATOM 680 C CA . ALA A 1 89 ? -0.323 -9.470 9.907 1.00 86.69 89 ALA A CA 1
ATOM 681 C C . ALA A 1 89 ? -1.717 -9.637 9.285 1.00 86.69 89 ALA A C 1
ATOM 683 O O . ALA A 1 89 ? -2.729 -9.482 9.974 1.00 86.69 89 ALA A O 1
ATOM 684 N N . PHE A 1 90 ? -1.775 -9.926 7.985 1.00 86.75 90 PHE A N 1
ATOM 685 C CA . PHE A 1 90 ? -3.044 -10.210 7.324 1.00 86.75 90 PHE A CA 1
ATOM 686 C C . PHE A 1 90 ? -3.600 -11.535 7.841 1.00 86.75 90 PHE A C 1
ATOM 688 O O . PHE A 1 90 ? -2.925 -12.564 7.785 1.00 86.75 90 PHE A O 1
ATOM 695 N N . ARG A 1 91 ? -4.823 -11.492 8.364 1.00 92.31 91 ARG A N 1
ATOM 696 C CA . ARG A 1 91 ? -5.535 -12.651 8.889 1.00 92.31 91 ARG A CA 1
ATOM 697 C C . ARG A 1 91 ? -6.659 -13.033 7.939 1.00 92.31 91 ARG A C 1
ATOM 699 O O . ARG A 1 91 ? -7.258 -12.173 7.305 1.00 92.31 91 ARG A O 1
ATOM 706 N N . THR A 1 92 ? -6.961 -14.321 7.863 1.00 94.06 92 THR A N 1
ATOM 707 C CA . THR A 1 92 ? -8.044 -14.845 7.017 1.00 94.06 92 THR A CA 1
ATOM 708 C C . THR A 1 92 ? -9.390 -14.912 7.741 1.00 94.06 92 THR A C 1
ATOM 710 O O . THR A 1 92 ? -10.388 -15.252 7.120 1.00 94.06 92 THR A O 1
ATOM 713 N N . ASP A 1 93 ? -9.409 -14.621 9.043 1.00 94.94 93 ASP A N 1
ATOM 714 C CA . ASP A 1 93 ? -10.594 -14.586 9.910 1.00 94.94 93 ASP A CA 1
ATOM 715 C C . ASP A 1 93 ? -11.182 -13.170 10.054 1.00 94.94 93 ASP A C 1
ATOM 717 O O . ASP A 1 93 ? -12.169 -12.976 10.749 1.00 94.94 93 ASP A O 1
ATOM 721 N N . ALA A 1 94 ? -10.569 -12.158 9.438 1.00 94.50 94 ALA A N 1
ATOM 722 C CA . ALA A 1 94 ? -10.970 -10.765 9.584 1.00 94.50 94 ALA A CA 1
ATOM 723 C C . ALA A 1 94 ? -11.541 -10.209 8.280 1.00 94.50 94 ALA A C 1
ATOM 725 O O . ALA A 1 94 ? -11.079 -10.541 7.186 1.00 94.50 94 ALA A O 1
ATOM 726 N N . THR A 1 95 ? -12.494 -9.287 8.402 1.00 94.56 95 THR A N 1
ATOM 727 C CA . THR A 1 95 ? -12.976 -8.498 7.268 1.00 94.56 95 THR A CA 1
ATOM 728 C C . THR A 1 95 ? -12.219 -7.177 7.189 1.00 94.56 95 THR A C 1
ATOM 730 O O . THR A 1 95 ? -12.188 -6.402 8.143 1.00 94.56 95 THR A O 1
ATOM 733 N N . TYR A 1 96 ? -11.622 -6.900 6.030 1.00 92.62 96 TYR A N 1
ATOM 734 C CA . TYR A 1 96 ? -10.901 -5.657 5.760 1.00 92.62 96 TYR A CA 1
ATOM 735 C C . TYR A 1 96 ? -11.791 -4.712 4.961 1.00 92.62 96 TYR A C 1
ATOM 737 O O . TYR A 1 96 ? -12.112 -4.987 3.806 1.00 92.62 96 TYR A O 1
ATOM 745 N N . THR A 1 97 ? -12.148 -3.575 5.554 1.00 93.19 97 THR A N 1
ATOM 746 C CA . THR A 1 97 ? -12.877 -2.511 4.855 1.00 93.19 97 THR A CA 1
ATOM 747 C C . THR A 1 97 ? -11.908 -1.385 4.532 1.00 93.19 97 THR A C 1
ATOM 749 O O . THR A 1 97 ? -11.253 -0.850 5.424 1.00 93.19 97 THR A O 1
ATOM 752 N N . MET A 1 98 ? -11.778 -1.046 3.252 1.00 91.12 98 MET A N 1
ATOM 753 C CA . MET A 1 98 ? -10.764 -0.113 2.759 1.00 91.12 98 MET A CA 1
ATOM 754 C C . MET A 1 98 ? -11.398 0.975 1.899 1.00 91.12 98 MET A C 1
ATOM 756 O O . MET A 1 98 ? -12.326 0.710 1.138 1.00 91.12 98 MET A O 1
ATOM 760 N N . ALA A 1 99 ? -10.846 2.184 1.976 1.00 89.88 99 ALA A N 1
ATOM 761 C CA . ALA A 1 99 ? -11.105 3.246 1.015 1.00 89.88 99 ALA A CA 1
ATOM 762 C C . ALA A 1 99 ? -9.797 3.655 0.341 1.00 89.88 99 ALA A C 1
ATOM 764 O O . ALA A 1 99 ? -8.776 3.864 1.004 1.00 89.88 99 ALA A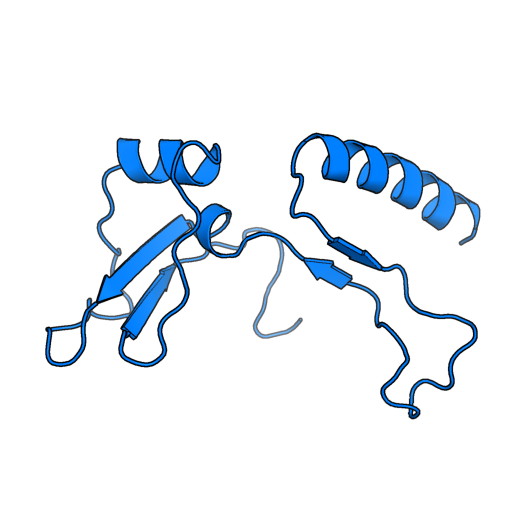 O 1
ATOM 765 N N . PHE A 1 100 ? -9.853 3.806 -0.978 1.00 86.69 100 PHE A N 1
ATOM 766 C CA . PHE A 1 100 ? -8.753 4.308 -1.783 1.00 86.69 100 PHE A CA 1
ATOM 767 C C . PHE A 1 100 ? -9.284 5.291 -2.814 1.00 8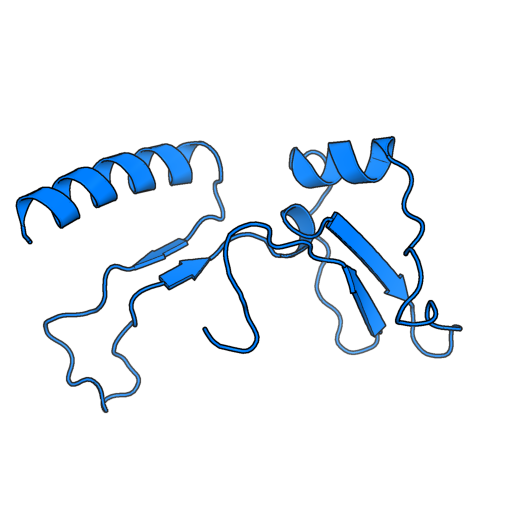6.69 100 PHE A C 1
ATOM 769 O O . PHE A 1 100 ? -10.121 4.946 -3.649 1.00 86.69 100 PHE A O 1
ATOM 776 N N . HIS A 1 101 ? -8.792 6.519 -2.761 1.00 84.56 101 HIS A N 1
ATOM 777 C CA . HIS A 1 101 ? -9.057 7.525 -3.761 1.00 84.56 101 HIS A CA 1
ATOM 778 C C . HIS A 1 101 ? -7.904 7.573 -4.762 1.00 84.56 101 HIS A C 1
ATOM 780 O O . HIS A 1 101 ? -6.770 7.917 -4.432 1.00 84.56 101 HIS A O 1
ATOM 786 N N . SER A 1 102 ? -8.217 7.280 -6.021 1.00 73.62 102 SER A N 1
ATOM 787 C CA . SER A 1 102 ? -7.286 7.435 -7.132 1.00 73.62 102 SER A CA 1
ATOM 788 C C . SER A 1 102 ? -7.690 8.616 -7.994 1.00 73.62 102 SER A C 1
ATOM 790 O O . SER A 1 102 ? -8.624 8.527 -8.785 1.00 73.62 102 SER A O 1
ATOM 792 N N . GLY A 1 103 ? -6.970 9.729 -7.861 1.00 74.12 103 GLY A N 1
ATOM 793 C CA . GLY A 1 103 ? -7.191 10.895 -8.719 1.00 74.12 103 GLY A CA 1
ATOM 794 C C . GLY A 1 103 ? -6.652 10.723 -10.146 1.00 74.12 103 GLY A C 1
ATOM 795 O O . GLY A 1 103 ? -6.965 11.536 -11.009 1.00 74.12 103 GLY A O 1
ATOM 796 N N . MET A 1 104 ? -5.818 9.705 -10.395 1.00 70.38 104 MET A N 1
ATOM 797 C CA . MET A 1 104 ? -5.047 9.573 -11.643 1.00 70.38 104 MET A CA 1
ATOM 798 C C . MET A 1 104 ? -5.234 8.237 -12.372 1.00 70.38 104 MET A C 1
ATOM 800 O O . MET A 1 104 ? -4.796 8.115 -13.513 1.00 70.38 104 MET A O 1
ATOM 804 N N . VAL A 1 105 ? -5.852 7.237 -11.739 1.00 67.12 105 VAL A N 1
ATOM 805 C CA . VAL A 1 105 ? -6.027 5.890 -12.306 1.00 67.12 105 VAL A CA 1
ATOM 806 C C . VAL A 1 105 ? -7.471 5.445 -12.114 1.00 67.12 105 VAL A C 1
ATOM 808 O O . VAL A 1 105 ? -7.934 5.316 -10.982 1.00 67.12 105 VAL A O 1
ATOM 811 N N . ASP A 1 106 ? -8.164 5.196 -13.221 1.00 75.62 106 ASP A N 1
ATOM 812 C CA . ASP A 1 106 ? -9.480 4.559 -13.237 1.00 75.62 106 ASP A CA 1
ATOM 813 C C . ASP A 1 106 ? -9.298 3.037 -13.135 1.00 75.62 106 ASP A C 1
ATOM 815 O O . ASP A 1 106 ? -9.115 2.359 -14.144 1.00 75.62 106 ASP A O 1
ATOM 819 N N . PHE A 1 107 ? -9.322 2.495 -11.913 1.00 66.62 107 PHE A N 1
ATOM 820 C CA . PHE A 1 107 ? -9.127 1.055 -11.689 1.00 66.62 107 PHE A CA 1
ATOM 821 C C . PHE A 1 107 ? -10.199 0.167 -12.308 1.00 66.62 107 PHE A C 1
ATOM 823 O O . PHE A 1 107 ? -9.967 -1.027 -12.441 1.00 66.62 107 PHE A O 1
ATOM 830 N N . GLN A 1 108 ? -11.367 0.700 -12.673 1.00 69.62 108 GLN A N 1
ATOM 831 C CA . GLN A 1 108 ? -12.359 -0.117 -13.372 1.00 69.62 108 GLN A CA 1
ATOM 832 C C . GLN A 1 108 ? -11.916 -0.435 -14.805 1.00 69.62 108 GLN A C 1
ATOM 834 O O . GLN A 1 108 ? -12.419 -1.386 -15.397 1.00 69.62 108 GLN A O 1
ATOM 839 N N . LYS A 1 109 ? -11.008 0.372 -15.368 1.00 66.31 109 LYS A N 1
ATOM 840 C CA . LYS A 1 109 ? -10.515 0.251 -16.746 1.00 66.31 109 LYS A CA 1
ATOM 841 C C . LYS A 1 109 ? -9.039 -0.129 -16.852 1.00 66.31 109 LYS A C 1
ATOM 843 O O . LYS A 1 109 ? -8.568 -0.294 -17.977 1.00 66.31 109 LYS A O 1
ATOM 848 N N . TRP A 1 110 ? -8.318 -0.161 -15.735 1.00 60.44 110 TRP A N 1
ATOM 849 C CA . TRP A 1 110 ? -6.900 -0.510 -15.691 1.00 60.44 110 TRP A CA 1
ATOM 850 C C . TRP A 1 110 ? -6.723 -2.024 -15.715 1.00 60.44 110 TRP A C 1
ATOM 852 O O . TRP A 1 110 ? -5.874 -2.480 -16.511 1.00 60.44 110 TRP A O 1
#

Foldseek 3Di:
DVVVVVVVVVVQVVVCVQAVPKDFDPWDPPDDPPPVPTDHGDIDHQPQQQFQDKDKAAAPDDDDDPPDDDDDPVVRNVCRNNVVDDRDDDDPRIDMDTHHDDPPDDVVVD

Sequence (110 aa):
GLVTQALSSVVMRFASQLVKVLHYSFGDKKVPEDSGDAEPMHATFPLFRVMDRIVITPDGEAVPPLGVMIDEPDEERQARRAGKTPEPAFRTDATYTMAFHSGMVDFQKW

pLDDT: mean 85.59, std 7.88, range [60.44, 95.25]

InterPro domains:
  IPR013897 Domain of unknown function at the cortex 1 [PF08588] (7-110)